Protein AF-A0A4S2TG30-F1 (afdb_monomer_lite)

Foldseek 3Di:
DDDPPDQPDDDQACVPPPPDPVDDCVVVSVVSNVVVVVVCVVPVD

pLDDT: mean 95.87, std 3.0, range [82.56, 98.44]

Radius of gyration: 11.5 Å; chains: 1; bounding box: 27×18×30 Å

Secondary structure (DSSP, 8-state):
-BPTT-TT-B--SGGGS-S--SS-THHHHHHHHHHHHHHHHHHH-

Structure (mmCIF, N/CA/C/O backbone):
data_AF-A0A4S2TG30-F1
#
_entry.id   AF-A0A4S2TG30-F1
#
loop_
_atom_site.group_PDB
_atom_site.id
_atom_site.type_symbol
_atom_site.label_atom_id
_atom_site.label_alt_id
_atom_site.label_comp_id
_atom_site.label_asym_id
_atom_site.label_entity_id
_atom_site.label_seq_id
_atom_site.pdbx_PDB_ins_code
_atom_site.Cartn_x
_atom_site.Cartn_y
_atom_site.Cartn_z
_atom_site.occupancy
_atom_site.B_iso_or_equiv
_atom_site.auth_seq_id
_atom_site.auth_comp_id
_atom_site.auth_asym_id
_atom_site.auth_atom_id
_atom_site.pdbx_PDB_model_num
ATOM 1 N N . GLY A 1 1 ? -6.803 -0.105 -0.239 1.00 91.00 1 GLY A N 1
ATOM 2 C CA . GLY A 1 1 ? -6.346 -1.105 0.740 1.00 91.00 1 GLY A CA 1
ATOM 3 C C . GLY A 1 1 ? -7.453 -1.912 1.399 1.00 91.00 1 GLY A C 1
ATOM 4 O O . GLY A 1 1 ? -7.219 -3.081 1.654 1.00 91.00 1 GLY A O 1
ATOM 5 N N 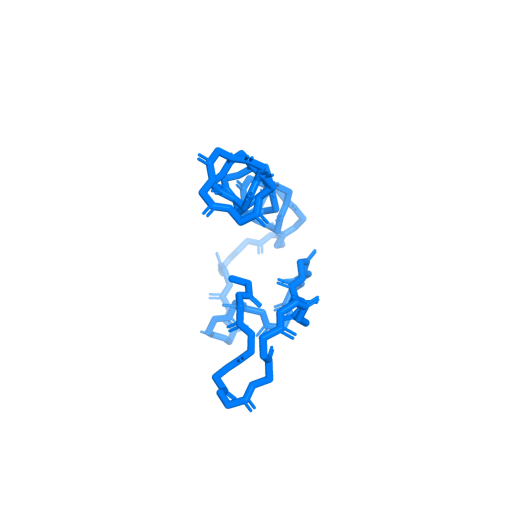. ARG A 1 2 ? -8.629 -1.341 1.707 1.00 97.25 2 ARG A N 1
ATOM 6 C CA . ARG A 1 2 ? -9.705 -2.046 2.436 1.00 97.25 2 ARG A CA 1
ATOM 7 C C . ARG A 1 2 ? -10.149 -3.330 1.738 1.00 97.25 2 ARG A C 1
ATOM 9 O O . ARG A 1 2 ? -10.453 -3.292 0.545 1.00 97.25 2 ARG A O 1
ATOM 16 N N . LEU A 1 3 ? -10.227 -4.429 2.486 1.00 97.06 3 LEU A N 1
ATOM 17 C CA . LEU A 1 3 ? -10.799 -5.671 1.983 1.00 97.06 3 LEU A CA 1
ATOM 18 C C . LEU A 1 3 ? -12.325 -5.625 2.105 1.00 97.06 3 LEU A C 1
ATOM 20 O O . LEU A 1 3 ? -12.885 -5.498 3.194 1.00 97.06 3 LEU A O 1
ATOM 24 N N . HIS A 1 4 ? -13.015 -5.750 0.975 1.00 96.31 4 HIS A N 1
ATOM 25 C CA . HIS A 1 4 ? -14.473 -5.772 0.970 1.00 96.31 4 HIS A CA 1
ATOM 26 C C . HIS A 1 4 ? -15.010 -6.956 1.792 1.00 96.31 4 HIS A C 1
ATOM 28 O O . HIS A 1 4 ? -14.481 -8.068 1.740 1.00 96.31 4 HIS A O 1
ATOM 34 N N . GLY A 1 5 ? -16.058 -6.703 2.580 1.00 97.31 5 GLY A N 1
ATOM 35 C CA . GLY A 1 5 ? -16.666 -7.697 3.470 1.00 97.31 5 GLY A CA 1
ATOM 36 C C . GLY A 1 5 ? -15.909 -7.958 4.779 1.00 97.31 5 GLY A C 1
ATOM 37 O O . GLY A 1 5 ? -16.416 -8.705 5.606 1.00 97.31 5 GLY A O 1
ATOM 38 N N . HIS A 1 6 ? -14.746 -7.330 4.996 1.00 97.44 6 HIS A N 1
ATOM 39 C CA . HIS A 1 6 ? -13.921 -7.529 6.192 1.00 97.44 6 HIS A CA 1
ATOM 40 C C . HIS A 1 6 ? -13.486 -6.175 6.785 1.00 97.44 6 HIS A C 1
ATOM 42 O O . HIS A 1 6 ? -12.384 -5.700 6.500 1.00 97.44 6 HIS A O 1
ATOM 48 N N . PRO A 1 7 ? -14.345 -5.514 7.588 1.00 96.31 7 PRO A N 1
ATOM 49 C CA . PRO A 1 7 ? -14.010 -4.240 8.225 1.00 96.31 7 PRO A CA 1
ATOM 50 C C . PRO A 1 7 ? -12.740 -4.343 9.080 1.00 96.31 7 PRO A C 1
ATOM 52 O O . PRO A 1 7 ? -12.553 -5.324 9.796 1.00 96.31 7 PRO A O 1
ATOM 55 N N . GLY A 1 8 ? -11.868 -3.337 9.005 1.00 96.00 8 GLY A N 1
ATOM 56 C CA . GLY A 1 8 ? -10.602 -3.315 9.747 1.00 96.00 8 GLY A CA 1
ATOM 57 C C . GLY A 1 8 ? -9.458 -4.121 9.118 1.00 96.00 8 GLY A C 1
ATOM 58 O O . GLY A 1 8 ? -8.355 -4.112 9.661 1.00 96.00 8 GLY A O 1
ATOM 59 N N . LEU A 1 9 ? -9.685 -4.798 7.984 1.00 97.38 9 LEU A N 1
ATOM 60 C CA . LEU A 1 9 ? -8.651 -5.541 7.264 1.00 97.38 9 LEU A CA 1
ATOM 61 C C . LEU A 1 9 ? -8.205 -4.794 5.999 1.00 97.38 9 LEU A C 1
ATOM 63 O O . LEU A 1 9 ? -9.019 -4.408 5.153 1.00 97.38 9 LEU A O 1
ATOM 67 N N . TYR A 1 10 ? -6.889 -4.621 5.853 1.00 97.69 10 TYR A N 1
ATOM 68 C CA . TYR A 1 10 ? -6.284 -3.804 4.804 1.00 97.69 10 TYR A CA 1
ATOM 69 C C . TYR A 1 10 ? -5.118 -4.523 4.116 1.00 97.69 10 TYR A C 1
ATOM 71 O O . TYR A 1 10 ? -4.318 -5.191 4.761 1.00 97.69 10 TYR A O 1
ATOM 79 N N . VAL A 1 11 ? -4.990 -4.313 2.808 1.00 97.69 11 VAL A N 1
ATOM 80 C CA . VAL A 1 11 ? -3.821 -4.652 1.984 1.00 97.69 11 VAL A CA 1
ATOM 81 C C . VAL A 1 11 ? -3.086 -3.356 1.635 1.00 97.69 11 VAL A C 1
ATOM 83 O O . VAL A 1 11 ? -3.725 -2.391 1.204 1.00 97.69 11 VAL A O 1
ATOM 86 N N . ILE A 1 12 ? -1.767 -3.314 1.841 1.00 97.31 12 ILE A N 1
ATOM 87 C CA . ILE A 1 12 ? -0.915 -2.114 1.691 1.00 97.31 12 ILE A CA 1
ATOM 88 C C . ILE A 1 12 ? 0.398 -2.484 0.968 1.00 97.31 12 ILE A C 1
ATOM 90 O O . ILE A 1 12 ? 1.492 -2.121 1.383 1.00 97.31 12 ILE A O 1
ATOM 94 N N . ASP A 1 13 ? 0.310 -3.261 -0.109 1.00 96.94 13 ASP A N 1
ATOM 95 C CA . ASP A 1 13 ? 1.480 -3.740 -0.850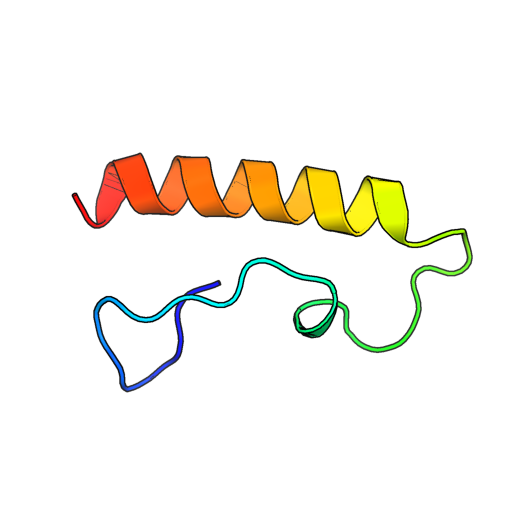 1.00 96.94 13 ASP A CA 1
ATOM 96 C C . ASP A 1 13 ? 1.235 -3.785 -2.371 1.00 96.94 13 ASP A C 1
ATOM 98 O O . ASP A 1 13 ? 0.256 -3.240 -2.896 1.00 96.94 13 ASP A O 1
ATOM 102 N N . GLY A 1 14 ? 2.153 -4.435 -3.094 1.00 95.75 14 GLY A N 1
ATOM 103 C CA . GLY A 1 14 ? 2.092 -4.595 -4.544 1.00 95.75 14 GLY A CA 1
ATOM 104 C C . GLY A 1 14 ? 0.917 -5.426 -5.063 1.00 95.75 14 GLY A C 1
ATOM 105 O O . GLY A 1 14 ? 0.628 -5.328 -6.253 1.00 95.75 14 GLY A O 1
ATOM 106 N N . ALA A 1 15 ? 0.189 -6.175 -4.225 1.00 96.31 15 ALA A N 1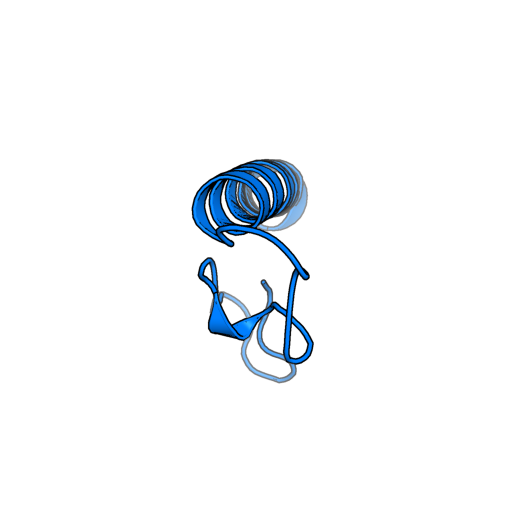
ATOM 107 C CA . ALA A 1 15 ? -0.996 -6.919 -4.663 1.00 96.31 15 ALA A CA 1
ATOM 108 C C . ALA A 1 15 ? -2.130 -5.996 -5.144 1.00 96.31 15 ALA A C 1
ATOM 110 O O . ALA A 1 15 ? -3.030 -6.430 -5.860 1.00 96.31 15 ALA A O 1
ATOM 111 N N . LEU A 1 16 ? -2.082 -4.710 -4.779 1.00 96.00 16 LEU A N 1
ATOM 112 C CA . LEU A 1 16 ? -3.015 -3.697 -5.269 1.00 96.00 16 LEU A CA 1
ATOM 113 C C . LEU A 1 16 ? -2.700 -3.193 -6.687 1.00 96.00 16 LEU A C 1
ATOM 115 O O . LEU A 1 16 ? -3.513 -2.468 -7.263 1.00 96.00 16 LEU A O 1
ATOM 119 N N . ILE A 1 17 ? -1.535 -3.525 -7.247 1.00 95.12 17 ILE A N 1
ATOM 120 C CA . ILE A 1 17 ? -1.160 -3.116 -8.602 1.00 95.12 17 ILE A CA 1
ATOM 121 C C . ILE A 1 17 ? -1.863 -4.034 -9.614 1.00 95.12 17 ILE A C 1
ATOM 123 O O . ILE A 1 17 ? -1.704 -5.254 -9.539 1.00 95.12 17 ILE A O 1
ATOM 127 N N . PRO A 1 18 ? -2.592 -3.491 -10.609 1.00 91.75 18 PRO A N 1
ATOM 128 C CA . PRO A 1 18 ? -3.250 -4.292 -11.637 1.00 91.75 18 PRO A CA 1
ATOM 129 C C . PRO A 1 18 ? -2.240 -4.776 -12.692 1.00 91.75 18 PRO A C 1
ATOM 131 O O . PRO A 1 18 ? -2.182 -4.276 -13.814 1.00 91.75 18 PRO A O 1
ATOM 134 N N . GLY A 1 19 ? -1.424 -5.764 -12.326 1.00 91.94 19 GLY A N 1
ATOM 135 C CA . GLY A 1 19 ? -0.486 -6.432 -13.227 1.00 91.94 19 GLY A CA 1
ATOM 136 C C . GLY A 1 19 ? 0.903 -5.793 -13.265 1.00 91.94 19 GLY A C 1
ATOM 137 O O . GLY A 1 19 ? 1.812 -6.286 -12.605 1.00 91.94 19 GLY A O 1
ATOM 138 N N . ASN A 1 20 ? 1.102 -4.746 -14.072 1.00 89.94 20 ASN A N 1
ATOM 139 C CA . ASN A 1 20 ? 2.435 -4.202 -14.373 1.00 89.94 20 ASN A CA 1
ATOM 140 C C . ASN A 1 20 ? 2.462 -2.663 -14.316 1.00 89.94 20 ASN A C 1
ATOM 142 O O . ASN A 1 20 ? 1.539 -2.001 -14.782 1.00 89.94 20 ASN A O 1
ATOM 146 N N . THR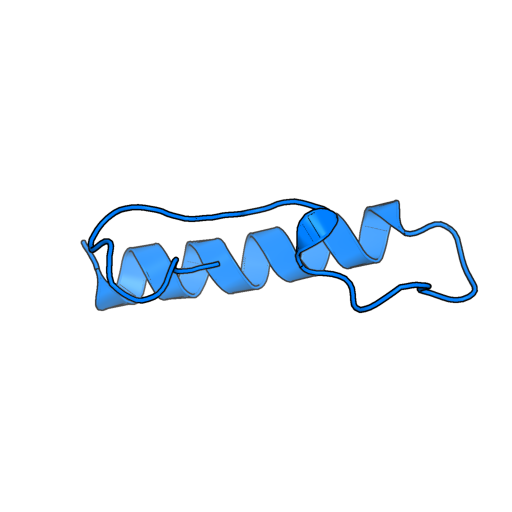 A 1 21 ? 3.549 -2.101 -13.785 1.00 89.88 21 THR A N 1
ATOM 147 C CA . THR A 1 21 ? 3.844 -0.658 -13.715 1.00 89.88 21 THR A CA 1
ATOM 148 C C . THR A 1 21 ? 4.714 -0.137 -14.865 1.00 89.88 21 THR A C 1
ATOM 150 O O . THR A 1 21 ? 5.038 1.046 -14.881 1.00 89.88 21 T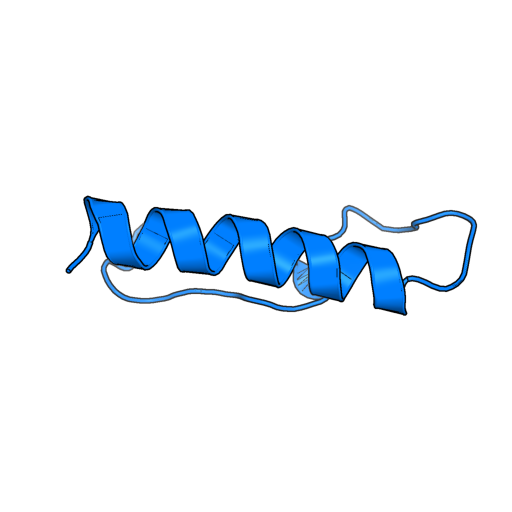HR A O 1
ATOM 153 N N . SER A 1 22 ? 5.144 -0.988 -15.804 1.00 92.31 22 SER A N 1
ATOM 154 C CA . SER A 1 22 ? 6.076 -0.706 -16.921 1.00 92.31 22 SER A CA 1
ATOM 155 C C . SER A 1 22 ? 7.490 -0.254 -16.517 1.00 92.31 22 SER A C 1
ATOM 157 O O . SER A 1 22 ? 8.390 -0.211 -17.351 1.00 92.31 22 SER A O 1
ATOM 159 N N . VAL A 1 23 ? 7.703 0.041 -15.236 1.00 94.56 23 VAL A N 1
ATOM 160 C CA . VAL A 1 23 ? 8.972 0.386 -14.584 1.00 94.56 23 VAL A CA 1
ATOM 161 C C . VAL A 1 23 ? 9.103 -0.396 -13.277 1.00 94.56 23 VAL A C 1
ATOM 163 O O . VAL A 1 23 ? 8.183 -1.123 -12.895 1.00 94.56 23 VAL A O 1
ATOM 166 N N . ASN A 1 24 ? 10.219 -0.227 -12.560 1.00 95.69 24 ASN A N 1
ATOM 167 C CA . ASN A 1 24 ? 10.370 -0.787 -11.217 1.00 95.69 24 ASN A CA 1
ATOM 168 C C . ASN A 1 24 ? 9.184 -0.357 -10.317 1.00 95.69 24 ASN A C 1
ATOM 170 O O . ASN A 1 24 ? 8.984 0.845 -10.123 1.00 95.69 24 ASN A O 1
ATOM 174 N N . PRO A 1 25 ? 8.414 -1.309 -9.757 1.00 95.12 25 PRO A N 1
ATOM 175 C CA . PRO A 1 25 ? 7.163 -1.013 -9.065 1.00 95.12 25 PRO A CA 1
ATOM 176 C C . PRO A 1 25 ? 7.354 -0.363 -7.693 1.00 95.12 25 PRO A C 1
ATOM 178 O O . PRO A 1 25 ? 6.383 0.144 -7.138 1.00 95.12 25 PRO A O 1
ATOM 181 N N . PHE A 1 26 ? 8.568 -0.364 -7.129 1.00 97.06 26 PHE A N 1
ATOM 182 C CA . PHE A 1 26 ? 8.808 0.036 -5.740 1.00 97.06 26 PHE A CA 1
ATOM 183 C C . PHE A 1 26 ? 8.219 1.411 -5.397 1.00 97.06 26 PHE A C 1
ATOM 185 O O . PHE A 1 26 ? 7.464 1.535 -4.439 1.00 97.06 26 PHE A O 1
ATOM 192 N N . VAL A 1 27 ? 8.499 2.435 -6.209 1.00 96.94 27 VAL A N 1
ATOM 193 C CA . VAL A 1 27 ? 8.018 3.801 -5.938 1.00 96.94 27 VAL A CA 1
ATOM 194 C C . VAL A 1 27 ? 6.494 3.889 -6.056 1.00 96.94 27 VAL A C 1
ATOM 196 O O . VAL A 1 27 ? 5.855 4.576 -5.263 1.00 96.94 27 VAL A O 1
ATOM 199 N N . THR A 1 28 ? 5.891 3.156 -6.996 1.00 96.94 28 THR A N 1
ATOM 200 C CA . THR A 1 28 ? 4.431 3.091 -7.141 1.00 96.94 28 THR A CA 1
ATOM 201 C C . THR A 1 28 ? 3.774 2.424 -5.935 1.00 96.94 28 THR A C 1
ATOM 203 O O . THR A 1 28 ? 2.756 2.920 -5.456 1.00 96.94 28 THR A O 1
ATOM 206 N N . ILE A 1 29 ? 4.360 1.338 -5.420 1.00 97.94 29 ILE A N 1
ATOM 207 C CA . ILE A 1 29 ? 3.878 0.656 -4.209 1.00 97.94 29 ILE A CA 1
ATOM 208 C C . ILE A 1 29 ? 3.936 1.611 -3.018 1.00 97.94 29 ILE A C 1
ATOM 210 O O . ILE A 1 29 ? 2.935 1.770 -2.324 1.00 97.94 29 ILE A O 1
ATOM 214 N N . THR A 1 30 ? 5.071 2.283 -2.813 1.00 98.19 30 THR A N 1
ATOM 215 C CA . THR A 1 30 ? 5.256 3.214 -1.692 1.00 98.19 30 THR A CA 1
ATOM 216 C C . THR A 1 30 ? 4.265 4.375 -1.755 1.00 98.19 30 THR A C 1
ATOM 218 O O . THR A 1 30 ? 3.569 4.632 -0.777 1.00 98.19 30 THR A O 1
ATOM 221 N N . ALA A 1 31 ? 4.110 5.021 -2.915 1.00 97.81 31 ALA A N 1
ATOM 222 C CA . ALA A 1 31 ? 3.153 6.118 -3.077 1.00 97.81 31 ALA A CA 1
ATOM 223 C C . ALA A 1 31 ? 1.698 5.667 -2.844 1.00 97.81 31 ALA A C 1
ATOM 225 O O . ALA A 1 31 ? 0.895 6.382 -2.242 1.00 97.81 31 ALA A O 1
ATOM 226 N N . LEU A 1 32 ? 1.345 4.458 -3.297 1.00 97.38 32 LEU A N 1
ATOM 227 C CA . LEU A 1 32 ? 0.022 3.886 -3.059 1.00 97.38 32 LEU A CA 1
ATOM 228 C C . LEU A 1 32 ? -0.198 3.553 -1.577 1.00 97.38 32 LEU A C 1
ATOM 230 O O . LEU A 1 32 ? -1.309 3.735 -1.071 1.00 97.38 32 LEU A O 1
ATOM 234 N N . ALA A 1 33 ? 0.837 3.075 -0.887 1.00 98.06 33 ALA A N 1
ATOM 235 C CA . ALA A 1 33 ? 0.796 2.793 0.540 1.00 98.06 33 ALA A CA 1
ATOM 236 C C . ALA A 1 33 ? 0.582 4.071 1.361 1.00 98.06 33 ALA A C 1
ATOM 238 O O . ALA A 1 33 ? -0.330 4.092 2.18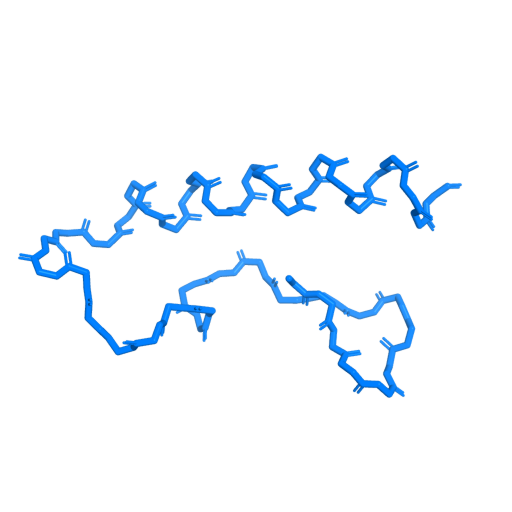8 1.00 98.06 33 ALA A O 1
ATOM 239 N N . GLU A 1 34 ? 1.331 5.142 1.074 1.00 98.44 34 GLU A N 1
ATOM 240 C CA . GLU A 1 34 ? 1.171 6.452 1.726 1.00 98.44 34 GLU A CA 1
ATOM 241 C C . GLU A 1 34 ? -0.244 7.009 1.544 1.00 98.44 34 GLU A C 1
ATOM 243 O O . GLU A 1 34 ? -0.923 7.327 2.522 1.00 98.44 34 GLU A O 1
ATOM 248 N N . ARG A 1 35 ? -0.749 7.018 0.304 1.00 98.06 35 ARG A N 1
ATOM 249 C CA . ARG A 1 35 ? -2.127 7.446 0.019 1.00 98.06 35 ARG A CA 1
ATOM 250 C C . ARG A 1 35 ? -3.163 6.628 0.798 1.00 98.06 35 ARG A C 1
ATOM 252 O O . ARG A 1 35 ? -4.167 7.165 1.263 1.00 98.06 35 ARG A O 1
ATOM 259 N N . ASN A 1 36 ? -2.973 5.310 0.883 1.00 97.75 36 ASN A N 1
ATOM 260 C CA . ASN A 1 36 ? -3.935 4.434 1.544 1.00 97.75 36 ASN A CA 1
ATOM 261 C C . ASN A 1 36 ? -3.940 4.639 3.059 1.00 97.75 36 ASN A C 1
ATOM 263 O O . ASN A 1 36 ? -5.022 4.697 3.640 1.00 97.75 36 ASN A O 1
ATOM 267 N N . ILE A 1 37 ? -2.767 4.732 3.693 1.00 97.62 37 ILE A N 1
ATOM 268 C CA . ILE A 1 37 ? -2.689 4.861 5.150 1.00 97.62 37 ILE A CA 1
ATOM 269 C C . ILE A 1 37 ? -3.212 6.218 5.625 1.00 97.62 37 ILE A C 1
ATOM 271 O O . ILE A 1 37 ? -3.932 6.258 6.619 1.00 97.62 37 ILE A O 1
ATOM 275 N N . GLU A 1 38 ? -2.954 7.296 4.876 1.00 98.31 38 GLU A N 1
ATOM 276 C CA . GLU A 1 38 ? -3.515 8.624 5.155 1.00 98.31 38 GLU A CA 1
ATOM 277 C C . GLU A 1 38 ? -5.048 8.572 5.219 1.00 98.31 38 GLU A C 1
ATOM 279 O O . GLU A 1 38 ? -5.660 9.019 6.188 1.00 98.31 38 GLU A O 1
ATOM 284 N N . GLN A 1 39 ? -5.679 7.956 4.215 1.00 97.69 39 GLN A N 1
ATOM 285 C CA . GLN A 1 39 ? -7.134 7.830 4.172 1.00 97.69 39 GLN A CA 1
ATOM 286 C C . GLN A 1 39 ? -7.685 6.899 5.253 1.00 97.69 39 GLN A C 1
ATOM 288 O O . GLN A 1 39 ? -8.737 7.192 5.813 1.00 97.69 39 GLN A O 1
ATOM 293 N N . ILE A 1 40 ? -7.008 5.787 5.553 1.00 97.12 40 ILE A N 1
ATOM 294 C CA . ILE A 1 40 ? -7.443 4.853 6.603 1.00 97.12 40 ILE A CA 1
ATOM 295 C C . ILE A 1 40 ? -7.434 5.548 7.964 1.00 97.12 40 ILE A C 1
ATOM 297 O O . ILE A 1 40 ? -8.439 5.503 8.665 1.00 97.12 40 ILE A O 1
ATOM 301 N N . ILE A 1 41 ? -6.354 6.254 8.304 1.00 97.62 41 ILE A N 1
ATOM 302 C CA . ILE A 1 41 ? -6.260 6.985 9.574 1.00 97.62 41 ILE A CA 1
ATOM 303 C C . ILE A 1 41 ? -7.349 8.057 9.675 1.00 97.62 41 ILE A C 1
ATOM 305 O O . ILE A 1 41 ? -7.935 8.224 10.734 1.00 97.62 41 ILE A O 1
ATOM 309 N N . ALA A 1 42 ? -7.639 8.774 8.588 1.00 97.75 42 ALA A N 1
ATOM 310 C CA . ALA A 1 42 ? -8.609 9.865 8.615 1.00 97.75 42 ALA A CA 1
ATOM 311 C C . ALA A 1 42 ? -10.079 9.416 8.715 1.00 97.75 42 ALA A C 1
ATOM 313 O O . ALA A 1 42 ? -10.935 10.245 9.018 1.00 97.75 42 ALA A O 1
ATOM 314 N N . THR A 1 43 ? -10.396 8.160 8.377 1.00 96.94 43 THR A N 1
ATOM 315 C CA . THR A 1 43 ? -11.797 7.726 8.196 1.00 96.94 43 THR A CA 1
ATOM 316 C C . THR A 1 43 ? -12.188 6.447 8.931 1.00 96.94 43 THR A C 1
ATOM 318 O O . THR A 1 43 ? -13.383 6.231 9.122 1.00 96.94 43 THR A O 1
ATOM 321 N N . ASP A 1 44 ? -11.224 5.627 9.363 1.00 93.69 44 ASP A N 1
ATOM 322 C CA . ASP A 1 44 ? -11.487 4.340 10.023 1.00 93.69 44 ASP A CA 1
ATOM 323 C C . ASP A 1 44 ? -10.986 4.285 11.480 1.00 93.69 44 ASP A C 1
ATOM 325 O O . ASP A 1 44 ? -11.280 3.309 12.176 1.00 93.69 44 ASP A O 1
ATOM 329 N N . LEU A 1 45 ? -10.227 5.295 11.926 1.00 82.56 45 LEU A N 1
ATOM 330 C CA . LEU A 1 45 ? -9.812 5.506 13.321 1.00 82.56 45 LEU A CA 1
ATOM 331 C C . LEU A 1 45 ? -10.614 6.654 13.939 1.00 82.56 45 LEU A C 1
ATOM 333 O O . LEU A 1 45 ? -10.966 6.519 15.132 1.00 82.56 45 LEU A O 1
#

Sequence (45 aa):
GRLHGHPGLYVIDGALIPGNTSVNPFVTITALAERNIEQIIATDL